Protein AF-A0A521UWK8-F1 (afdb_monomer_lite)

Radius of gyration: 14.25 Å; chains: 1; bounding box: 34×28×37 Å

Structure (mmCIF, N/CA/C/O backbone):
data_AF-A0A521UWK8-F1
#
_entry.id   AF-A0A521UWK8-F1
#
loop_
_atom_site.group_PDB
_atom_site.id
_atom_site.type_symbol
_atom_site.label_atom_id
_atom_site.label_alt_id
_atom_site.label_comp_id
_atom_site.label_asym_id
_atom_site.label_entity_id
_atom_site.label_seq_id
_atom_site.pdbx_PDB_ins_code
_atom_site.Cartn_x
_atom_site.Cartn_y
_atom_site.Cartn_z
_atom_site.occupancy
_atom_site.B_iso_or_equiv
_atom_site.auth_seq_id
_atom_site.auth_comp_id
_atom_site.auth_asym_id
_atom_site.auth_atom_id
_atom_site.pdbx_PDB_model_num
ATOM 1 N N . MET A 1 1 ? 22.841 -21.847 -5.402 1.00 31.03 1 MET A N 1
ATOM 2 C CA . MET A 1 1 ? 22.556 -20.507 -5.952 1.00 31.03 1 MET A CA 1
ATOM 3 C C . MET A 1 1 ? 21.135 -20.168 -5.551 1.00 31.03 1 MET A C 1
ATOM 5 O O . MET A 1 1 ? 20.216 -20.757 -6.102 1.00 31.03 1 MET A O 1
ATOM 9 N N . SER A 1 2 ? 20.952 -19.355 -4.513 1.00 37.00 2 SER A N 1
ATOM 10 C CA . SER A 1 2 ? 19.647 -18.763 -4.209 1.00 37.00 2 SER A CA 1
ATOM 11 C C . SER A 1 2 ? 19.353 -17.712 -5.279 1.00 37.00 2 SER A C 1
ATOM 13 O O . SER A 1 2 ? 20.239 -16.939 -5.635 1.00 37.00 2 SER A O 1
ATOM 15 N N . ALA A 1 3 ? 18.153 -17.742 -5.853 1.00 40.06 3 ALA A N 1
ATOM 1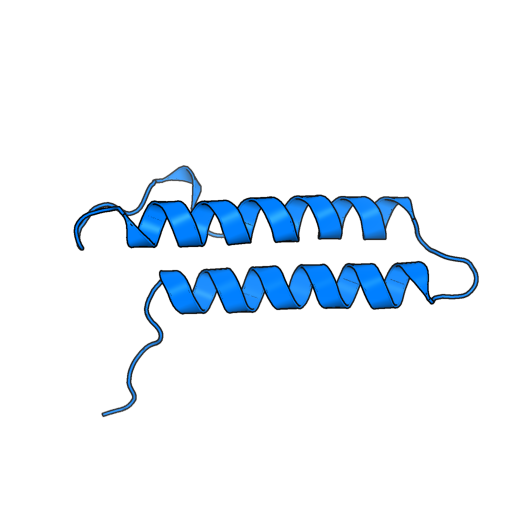6 C CA . ALA A 1 3 ? 17.695 -16.683 -6.738 1.00 40.06 3 ALA A CA 1
ATOM 17 C C . ALA A 1 3 ? 17.368 -15.467 -5.865 1.00 40.06 3 ALA A C 1
ATOM 19 O O . ALA A 1 3 ? 16.432 -15.527 -5.069 1.00 40.06 3 ALA A O 1
ATOM 20 N N . GLU A 1 4 ? 18.163 -14.404 -5.970 1.00 47.59 4 GLU A N 1
ATOM 21 C CA . GLU A 1 4 ? 17.809 -13.126 -5.355 1.00 47.59 4 GLU A CA 1
ATOM 22 C C . GLU A 1 4 ? 16.505 -12.628 -6.004 1.00 47.59 4 GLU A C 1
ATOM 24 O O . GLU A 1 4 ? 16.383 -12.685 -7.235 1.00 47.59 4 GLU A O 1
ATOM 29 N N . PRO A 1 5 ? 15.498 -12.198 -5.224 1.00 56.31 5 PRO A N 1
ATOM 30 C CA . PRO A 1 5 ? 14.241 -11.745 -5.797 1.00 56.31 5 PRO A CA 1
ATOM 31 C C . PRO A 1 5 ? 14.484 -10.530 -6.694 1.00 56.31 5 PRO A C 1
ATOM 33 O O . PRO A 1 5 ? 15.114 -9.563 -6.271 1.00 56.31 5 PRO A O 1
ATOM 36 N N . SER A 1 6 ? 13.942 -10.550 -7.917 1.00 71.06 6 SER A N 1
ATOM 37 C CA . SER A 1 6 ? 13.930 -9.364 -8.786 1.00 71.06 6 SER A CA 1
ATOM 38 C C . SER A 1 6 ? 13.323 -8.165 -8.048 1.00 71.06 6 SER A C 1
ATOM 40 O O . SER A 1 6 ? 12.389 -8.351 -7.257 1.00 71.06 6 SER A O 1
ATOM 42 N N . ASP A 1 7 ? 13.764 -6.947 -8.362 1.00 78.81 7 ASP A N 1
ATOM 43 C CA . ASP A 1 7 ? 13.221 -5.728 -7.750 1.00 78.81 7 ASP A CA 1
ATOM 44 C C . ASP A 1 7 ? 11.684 -5.672 -7.855 1.00 78.81 7 ASP A C 1
ATOM 46 O O . ASP A 1 7 ? 11.004 -5.356 -6.880 1.00 78.81 7 ASP A O 1
ATOM 50 N N . VAL A 1 8 ? 11.115 -6.113 -8.984 1.00 87.31 8 VAL A N 1
ATOM 51 C CA . VAL A 1 8 ? 9.661 -6.240 -9.214 1.00 87.31 8 VAL A CA 1
ATOM 52 C C . VAL A 1 8 ? 8.971 -7.080 -8.130 1.00 87.31 8 VAL A C 1
ATOM 54 O O . VAL A 1 8 ? 8.000 -6.626 -7.516 1.00 87.31 8 VAL A O 1
ATOM 57 N N . GLN A 1 9 ? 9.470 -8.294 -7.874 1.00 88.75 9 GLN A N 1
ATOM 58 C CA . GLN A 1 9 ? 8.905 -9.205 -6.869 1.00 88.75 9 GLN A CA 1
ATOM 59 C C . GLN A 1 9 ? 9.055 -8.646 -5.454 1.00 88.75 9 GLN A C 1
ATOM 61 O O . GLN A 1 9 ? 8.118 -8.723 -4.659 1.00 88.75 9 GLN A O 1
ATOM 66 N N . SER A 1 10 ? 10.198 -8.026 -5.160 1.00 89.12 10 SER A N 1
ATOM 67 C CA . SER A 1 10 ? 10.450 -7.372 -3.875 1.00 89.12 10 SER A CA 1
ATOM 68 C C . SER A 1 10 ? 9.452 -6.242 -3.602 1.00 89.12 10 SER A C 1
ATOM 70 O O . SER A 1 10 ? 8.924 -6.135 -2.493 1.00 89.12 10 SER A O 1
ATOM 72 N N . TRP A 1 11 ? 9.132 -5.418 -4.604 1.00 89.12 11 TRP A N 1
ATOM 73 C CA . TRP A 1 11 ? 8.138 -4.349 -4.465 1.00 89.12 11 TRP A CA 1
ATOM 74 C C . TRP A 1 11 ? 6.706 -4.867 -4.335 1.00 89.12 11 TRP A C 1
ATOM 76 O O . TRP A 1 11 ? 5.959 -4.344 -3.507 1.00 89.12 11 TRP A O 1
ATOM 86 N N . LEU A 1 12 ? 6.334 -5.925 -5.064 1.00 94.50 12 LEU A N 1
ATOM 87 C CA . LEU A 1 12 ? 5.015 -6.553 -4.903 1.00 94.50 12 LEU A CA 1
ATOM 88 C C . LEU A 1 12 ? 4.843 -7.184 -3.523 1.00 94.50 12 LEU A C 1
ATOM 90 O O . LEU A 1 12 ? 3.778 -7.046 -2.924 1.00 94.50 12 LEU A O 1
ATOM 94 N N . ALA A 1 13 ? 5.882 -7.825 -2.984 1.00 94.81 13 ALA A N 1
ATOM 95 C CA . ALA A 1 13 ? 5.840 -8.385 -1.636 1.00 94.81 13 ALA A CA 1
ATOM 96 C C . ALA A 1 13 ? 5.594 -7.293 -0.581 1.00 94.81 13 ALA A C 1
ATOM 98 O O . ALA A 1 13 ? 4.759 -7.460 0.309 1.00 94.81 13 ALA A O 1
ATOM 99 N N . LYS A 1 14 ? 6.258 -6.137 -0.716 1.00 93.25 14 LYS A N 1
ATOM 100 C CA . LYS A 1 14 ? 6.024 -4.978 0.157 1.00 93.25 14 LYS A CA 1
ATOM 101 C C . LYS A 1 14 ? 4.609 -4.411 -0.011 1.00 93.25 14 LYS A C 1
ATOM 103 O O . LYS A 1 14 ? 3.944 -4.179 0.992 1.00 93.25 14 LYS A O 1
ATOM 108 N N . ALA A 1 15 ? 4.128 -4.250 -1.247 1.00 96.31 15 ALA A N 1
ATOM 109 C CA . ALA A 1 15 ? 2.765 -3.788 -1.525 1.00 96.31 15 ALA A CA 1
ATOM 110 C C . ALA A 1 15 ? 1.705 -4.696 -0.879 1.00 96.31 15 ALA A C 1
ATOM 112 O O . ALA A 1 15 ? 0.748 -4.218 -0.272 1.00 96.31 15 ALA A O 1
ATOM 113 N N . HIS A 1 16 ? 1.905 -6.014 -0.961 1.00 98.19 16 HIS A N 1
ATOM 114 C CA . HIS A 1 16 ? 1.040 -6.992 -0.310 1.00 98.19 16 HIS A CA 1
ATOM 115 C C . HIS A 1 16 ? 1.086 -6.869 1.219 1.00 98.19 16 HIS A C 1
ATOM 117 O O . HIS A 1 16 ? 0.047 -6.942 1.872 1.00 98.19 16 HIS A O 1
ATOM 123 N N . SER A 1 17 ? 2.271 -6.649 1.799 1.00 98.19 17 SER A N 1
ATOM 124 C CA . SER A 1 17 ? 2.408 -6.419 3.240 1.00 98.19 17 SER A CA 1
ATOM 125 C C . SER A 1 17 ? 1.658 -5.169 3.699 1.00 98.19 17 SER A C 1
ATOM 127 O O . SER A 1 17 ? 1.008 -5.213 4.738 1.00 98.19 17 SER A O 1
ATOM 129 N N . ASP A 1 18 ? 1.710 -4.073 2.939 1.00 98.56 18 ASP A N 1
ATOM 130 C CA . ASP A 1 18 ? 0.941 -2.865 3.251 1.00 98.56 18 ASP A CA 1
ATOM 131 C C . ASP A 1 18 ? -0.569 -3.120 3.174 1.00 98.56 18 ASP A C 1
ATOM 133 O O . ASP A 1 18 ? -1.305 -2.749 4.086 1.00 98.56 18 ASP A O 1
ATOM 137 N N . LEU A 1 19 ? -1.041 -3.821 2.139 1.00 98.69 19 LEU A N 1
ATOM 138 C CA . LEU A 1 19 ? -2.458 -4.167 2.022 1.00 98.69 19 LEU A CA 1
ATOM 139 C C . LEU A 1 19 ? -2.934 -5.034 3.198 1.00 98.69 19 LEU A C 1
ATOM 141 O O . LEU A 1 19 ? -4.012 -4.792 3.741 1.00 98.69 19 LEU A O 1
ATOM 145 N N . LEU A 1 20 ? -2.126 -6.011 3.619 1.00 98.69 20 LEU A N 1
ATOM 146 C CA . LEU A 1 20 ? -2.419 -6.837 4.789 1.00 98.69 20 LEU A CA 1
ATOM 147 C C . LEU A 1 20 ? -2.488 -5.992 6.070 1.00 98.69 20 LEU A C 1
ATOM 149 O O . LEU A 1 20 ? -3.431 -6.139 6.846 1.00 98.69 20 LEU A O 1
ATOM 153 N N . SER A 1 21 ? -1.538 -5.074 6.275 1.00 98.56 21 SER A N 1
ATOM 154 C CA . SER A 1 21 ? -1.565 -4.139 7.407 1.00 98.56 21 SER A CA 1
ATOM 155 C C . SER A 1 21 ? -2.842 -3.300 7.416 1.00 98.56 21 SER A C 1
ATOM 157 O O . SER A 1 21 ? -3.497 -3.200 8.452 1.00 98.56 21 SER A O 1
ATOM 159 N N . ALA A 1 22 ? -3.249 -2.749 6.267 1.00 98.69 22 ALA A N 1
ATOM 160 C CA . ALA A 1 22 ? -4.493 -1.990 6.155 1.00 98.69 22 ALA A CA 1
ATOM 161 C C . ALA A 1 22 ? -5.721 -2.833 6.538 1.00 98.69 22 ALA A C 1
ATOM 163 O O . ALA A 1 22 ? -6.572 -2.367 7.294 1.00 98.69 22 ALA A O 1
ATOM 164 N N . GLN A 1 23 ? -5.795 -4.086 6.077 1.00 98.75 23 GLN A N 1
ATOM 165 C CA . GLN A 1 23 ? -6.889 -5.005 6.415 1.00 98.75 23 GLN A CA 1
ATOM 166 C C . GLN A 1 23 ? -6.962 -5.291 7.919 1.00 98.75 23 GLN A C 1
ATOM 168 O O . GLN A 1 23 ? -8.050 -5.248 8.493 1.00 98.75 23 GLN A O 1
ATOM 173 N N . ILE A 1 24 ? -5.818 -5.532 8.566 1.00 98.69 24 ILE A N 1
ATOM 174 C CA . ILE A 1 24 ? -5.746 -5.753 10.018 1.00 98.69 24 ILE A CA 1
ATOM 175 C C . ILE A 1 24 ? -6.220 -4.506 10.776 1.00 98.69 24 ILE A C 1
ATOM 177 O O . ILE A 1 24 ? -7.010 -4.621 11.709 1.00 98.69 24 ILE A O 1
ATOM 181 N N . LEU A 1 25 ? -5.785 -3.314 10.360 1.00 98.56 25 LEU A N 1
ATOM 182 C CA . LEU A 1 25 ? -6.141 -2.047 11.012 1.00 98.56 25 LEU A CA 1
ATOM 183 C C . LEU A 1 25 ? -7.625 -1.686 10.856 1.00 98.56 25 LEU A C 1
ATOM 185 O O . LEU A 1 25 ? -8.207 -1.105 11.772 1.00 98.56 25 LEU A O 1
ATOM 189 N N . ILE A 1 26 ? -8.235 -2.042 9.721 1.00 98.50 26 ILE A N 1
ATOM 190 C CA . ILE A 1 26 ? -9.680 -1.898 9.478 1.00 98.50 26 ILE A CA 1
ATOM 191 C C . ILE A 1 26 ? -10.480 -2.878 10.341 1.00 98.50 26 ILE A C 1
ATOM 193 O O . ILE A 1 26 ? -11.544 -2.520 10.836 1.00 98.50 26 ILE A O 1
ATOM 197 N N . ALA A 1 27 ? -9.981 -4.105 10.513 1.00 98.12 27 ALA A N 1
ATOM 198 C CA . ALA A 1 27 ? -10.640 -5.145 11.300 1.00 98.12 27 ALA A CA 1
ATOM 199 C C . ALA A 1 27 ? -10.445 -4.994 12.822 1.00 98.12 27 ALA A C 1
ATOM 201 O O . ALA A 1 27 ? -11.087 -5.713 13.587 1.00 98.12 27 ALA A O 1
ATOM 202 N N . ASN A 1 28 ? -9.556 -4.099 13.262 1.00 96.75 28 ASN A N 1
ATOM 203 C CA . ASN A 1 28 ? -9.317 -3.823 14.676 1.00 96.75 28 ASN A CA 1
ATOM 204 C C . ASN A 1 28 ? -10.526 -3.133 15.335 1.00 96.75 28 ASN A C 1
ATOM 206 O O . ASN A 1 28 ? -11.272 -2.417 14.670 1.00 96.75 28 ASN A O 1
ATOM 210 N N . ASP A 1 29 ? -10.677 -3.290 16.653 1.00 95.88 29 ASP A N 1
ATOM 211 C CA . ASP A 1 29 ? -11.682 -2.574 17.447 1.00 95.88 29 ASP A CA 1
ATOM 212 C C . ASP A 1 29 ? -11.010 -1.822 18.619 1.00 95.88 29 ASP A C 1
ATOM 214 O O . ASP A 1 29 ? -10.484 -2.466 19.533 1.00 95.88 29 ASP A O 1
ATOM 218 N N . PRO A 1 30 ? -10.961 -0.473 18.595 1.00 94.12 30 PRO A N 1
ATOM 219 C CA . PRO A 1 30 ? -11.481 0.401 17.542 1.00 94.12 30 PRO A CA 1
ATOM 220 C C . PRO A 1 30 ? -10.610 0.374 16.276 1.00 94.12 30 PRO A C 1
ATOM 222 O O . PRO A 1 30 ? -9.385 0.231 16.341 1.00 94.12 30 PRO A O 1
ATOM 225 N N . ALA A 1 31 ? -11.237 0.562 15.115 1.00 97.44 31 ALA A N 1
ATOM 226 C CA . ALA A 1 31 ? -10.526 0.614 13.840 1.00 97.44 31 ALA A CA 1
ATOM 227 C C . ALA A 1 31 ? -9.590 1.831 13.773 1.00 97.44 31 ALA A C 1
ATOM 229 O O . ALA A 1 31 ? -9.960 2.943 14.159 1.00 97.44 31 ALA A O 1
ATOM 230 N N . ILE A 1 32 ? -8.383 1.637 13.235 1.00 98.12 32 ILE A N 1
ATOM 231 C CA . ILE A 1 32 ? -7.356 2.687 13.128 1.00 98.12 32 ILE A CA 1
ATOM 232 C C . ILE A 1 32 ? -7.295 3.172 11.675 1.00 98.12 32 ILE A C 1
ATOM 234 O O . ILE A 1 32 ? -6.386 2.837 10.912 1.00 98.12 32 ILE A O 1
ATOM 238 N N . LEU A 1 33 ? -8.319 3.928 11.272 1.00 98.19 33 LEU A N 1
ATOM 239 C CA . LEU A 1 33 ? -8.574 4.247 9.862 1.00 98.19 33 LEU A CA 1
ATOM 240 C C . LEU A 1 33 ? -7.503 5.137 9.221 1.00 98.19 33 LEU A C 1
ATOM 242 O O . LEU A 1 33 ? -7.155 4.903 8.068 1.00 98.19 33 LEU A O 1
ATOM 246 N N . ASP A 1 34 ? -6.930 6.095 9.951 1.00 98.44 34 ASP A N 1
ATOM 247 C CA . ASP A 1 34 ? -5.877 6.965 9.405 1.00 98.44 34 ASP A CA 1
ATOM 248 C C . ASP A 1 34 ? -4.637 6.152 9.003 1.00 98.44 34 ASP A C 1
ATOM 250 O O . ASP A 1 34 ? -4.096 6.305 7.906 1.00 98.44 34 ASP A O 1
ATOM 254 N N . THR A 1 35 ? -4.224 5.215 9.862 1.00 97.94 35 THR A N 1
ATOM 255 C CA . THR A 1 35 ? -3.100 4.315 9.579 1.00 97.94 35 THR A CA 1
ATOM 256 C C . THR A 1 35 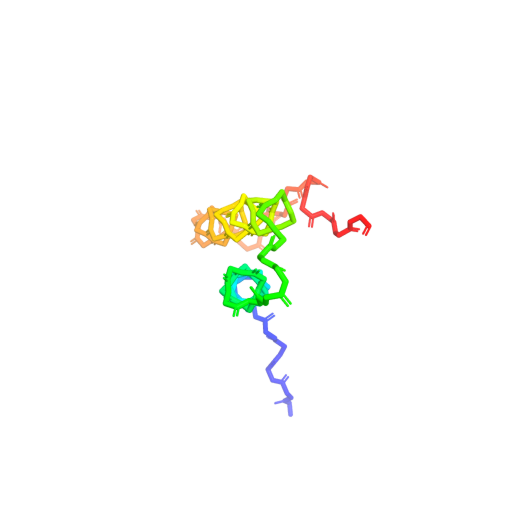? -3.460 3.292 8.500 1.00 97.94 35 THR A C 1
ATOM 258 O O . THR A 1 35 ? -2.621 2.971 7.660 1.00 97.94 35 THR A O 1
ATOM 261 N N . ALA A 1 36 ? -4.708 2.813 8.454 1.00 98.50 36 ALA A N 1
ATOM 262 C CA . ALA A 1 36 ? -5.164 1.942 7.373 1.00 98.50 36 ALA A CA 1
ATOM 263 C C . ALA A 1 36 ? -5.106 2.645 6.006 1.00 98.50 36 ALA A C 1
ATOM 265 O O . ALA A 1 36 ? -4.591 2.075 5.046 1.00 98.50 36 ALA A O 1
ATOM 266 N N . CYS A 1 37 ? -5.563 3.899 5.921 1.00 98.50 37 CYS A N 1
ATOM 267 C CA . CYS A 1 37 ? -5.484 4.723 4.713 1.00 98.50 37 CYS A CA 1
ATOM 268 C C . CYS A 1 37 ? -4.035 4.955 4.269 1.00 98.50 37 CYS A C 1
ATOM 270 O O . CYS A 1 37 ? -3.738 4.823 3.080 1.00 98.50 37 CYS A O 1
ATOM 272 N N . PHE A 1 38 ? -3.126 5.230 5.211 1.00 97.94 38 PHE A N 1
ATOM 273 C CA . PHE A 1 38 ? -1.692 5.326 4.928 1.00 97.94 38 PHE A CA 1
ATOM 274 C C . PHE A 1 38 ? -1.158 4.039 4.283 1.00 97.94 38 PHE A C 1
ATOM 276 O O . PHE A 1 38 ? -0.505 4.092 3.242 1.00 97.94 38 PHE A O 1
ATOM 283 N N . HIS A 1 39 ? -1.487 2.869 4.833 1.00 98.12 39 HIS A N 1
ATOM 284 C CA . HIS A 1 39 ? -1.061 1.602 4.242 1.00 98.12 39 HIS A CA 1
ATOM 285 C C . HIS A 1 39 ? -1.720 1.316 2.885 1.00 98.12 39 HIS A C 1
ATOM 287 O O . HIS A 1 39 ? -1.057 0.798 1.992 1.00 98.12 39 HIS A O 1
ATOM 293 N N . CYS A 1 40 ? -2.975 1.711 2.662 1.00 98.62 40 CYS A N 1
ATOM 294 C CA . CYS A 1 40 ? -3.590 1.627 1.335 1.00 98.62 40 CYS A CA 1
ATOM 295 C C . CYS A 1 40 ? -2.835 2.470 0.291 1.00 98.62 40 CYS A C 1
ATOM 297 O O . CYS A 1 40 ? -2.574 1.979 -0.809 1.00 98.62 40 CYS A O 1
ATOM 299 N N . GLN A 1 41 ? -2.446 3.707 0.631 1.00 98.38 41 GLN A N 1
ATOM 300 C CA . GLN A 1 41 ? -1.616 4.547 -0.242 1.00 98.38 41 GLN A CA 1
ATOM 301 C C . GLN A 1 41 ? -0.282 3.853 -0.541 1.00 98.38 41 GLN A C 1
ATOM 303 O O . GLN A 1 41 ? 0.094 3.712 -1.704 1.00 98.38 41 GLN A O 1
ATOM 308 N N . GLN A 1 42 ? 0.400 3.376 0.502 1.00 97.56 42 GLN A N 1
ATOM 309 C CA . GLN A 1 42 ? 1.688 2.700 0.386 1.00 97.56 42 GLN A CA 1
ATOM 310 C C . GLN A 1 42 ? 1.603 1.426 -0.468 1.00 97.56 42 GLN A C 1
ATOM 312 O O . GLN A 1 42 ? 2.498 1.176 -1.275 1.00 97.56 42 GLN A O 1
ATOM 317 N N . ALA A 1 43 ? 0.531 0.640 -0.339 1.00 98.12 43 ALA A N 1
ATOM 318 C CA . ALA A 1 43 ? 0.295 -0.544 -1.160 1.00 98.12 43 ALA A CA 1
ATOM 319 C C . ALA A 1 43 ? 0.146 -0.179 -2.645 1.00 98.12 43 ALA A C 1
ATOM 321 O O . ALA A 1 43 ? 0.791 -0.789 -3.501 1.00 98.12 43 ALA A O 1
ATOM 322 N N . ALA A 1 44 ? -0.667 0.839 -2.949 1.00 97.50 44 ALA A N 1
ATOM 323 C CA . ALA A 1 44 ? -0.883 1.308 -4.314 1.00 97.50 44 ALA A CA 1
ATOM 324 C C . ALA A 1 44 ? 0.405 1.864 -4.941 1.00 97.50 44 ALA A C 1
ATOM 326 O O . ALA A 1 44 ? 0.758 1.480 -6.055 1.00 97.50 44 ALA A O 1
ATOM 327 N N . GLU A 1 45 ? 1.137 2.709 -4.212 1.00 95.00 45 GLU A N 1
ATOM 328 C CA . GLU A 1 45 ? 2.408 3.284 -4.659 1.00 95.00 45 GLU A CA 1
ATOM 329 C C . GLU A 1 45 ? 3.420 2.188 -5.022 1.00 95.00 45 GLU A C 1
ATOM 331 O O . GLU A 1 45 ? 3.960 2.171 -6.128 1.00 95.00 45 GLU A O 1
ATOM 336 N N . LYS A 1 46 ? 3.612 1.203 -4.139 1.00 92.62 46 LYS A N 1
ATOM 337 C CA . LYS A 1 46 ? 4.557 0.101 -4.367 1.00 92.62 46 LYS A CA 1
ATOM 338 C C . LYS A 1 46 ? 4.138 -0.826 -5.509 1.00 92.62 46 LYS A C 1
ATOM 340 O O . LYS A 1 46 ? 5.000 -1.310 -6.245 1.00 92.62 46 LYS A O 1
ATOM 345 N N . ALA A 1 47 ? 2.838 -1.062 -5.687 1.00 94.81 47 ALA A N 1
ATOM 346 C CA . ALA A 1 47 ? 2.329 -1.838 -6.815 1.00 94.81 47 ALA A CA 1
ATOM 347 C C . ALA A 1 47 ? 2.578 -1.119 -8.152 1.00 94.81 47 ALA A C 1
ATOM 349 O O . ALA A 1 47 ? 3.060 -1.740 -9.101 1.00 94.81 47 ALA A O 1
ATOM 350 N N . ILE A 1 48 ? 2.322 0.192 -8.211 1.00 93.31 48 ILE A N 1
ATOM 351 C CA . ILE A 1 48 ? 2.607 1.024 -9.389 1.00 93.31 48 ILE A CA 1
ATOM 352 C C . ILE A 1 48 ? 4.110 1.041 -9.678 1.00 93.31 48 ILE A C 1
ATOM 354 O O . ILE A 1 48 ? 4.510 0.878 -10.827 1.00 93.31 48 ILE A O 1
ATOM 358 N N . TYR A 1 49 ? 4.955 1.170 -8.657 1.00 87.38 49 TYR A N 1
ATOM 359 C CA . TYR A 1 49 ? 6.403 1.103 -8.833 1.00 87.38 49 TYR A CA 1
ATOM 360 C C . TYR A 1 49 ? 6.881 -0.226 -9.397 1.00 87.38 49 TYR A C 1
ATOM 362 O O . TYR A 1 49 ? 7.695 -0.233 -10.317 1.00 87.38 49 TYR A O 1
ATOM 370 N N . SER A 1 50 ? 6.356 -1.343 -8.894 1.00 90.06 50 SER A N 1
ATOM 371 C CA . SER A 1 50 ? 6.677 -2.656 -9.447 1.00 90.06 50 SER A CA 1
ATOM 372 C C . SER A 1 50 ? 6.272 -2.766 -10.921 1.00 90.06 50 SER A C 1
ATOM 374 O O . SER A 1 50 ? 7.052 -3.244 -11.744 1.00 90.06 50 SER A O 1
ATOM 376 N N . PHE A 1 51 ? 5.092 -2.246 -11.276 1.00 90.06 51 PHE A N 1
ATOM 377 C CA . PHE A 1 51 ? 4.643 -2.177 -12.664 1.00 90.06 51 PHE A CA 1
ATOM 378 C C . PHE A 1 51 ? 5.581 -1.330 -13.535 1.00 90.06 51 PHE A C 1
ATOM 380 O O . PHE A 1 51 ? 5.951 -1.764 -14.620 1.00 90.06 51 PHE A O 1
ATOM 387 N N . VAL A 1 52 ? 6.017 -0.159 -13.059 1.00 87.88 52 VAL A N 1
ATOM 388 C CA . VAL A 1 52 ? 6.973 0.693 -13.784 1.00 87.88 52 VAL A CA 1
ATOM 389 C C . VAL A 1 52 ? 8.320 -0.010 -13.956 1.00 87.88 52 VAL A C 1
ATOM 391 O O . VAL A 1 52 ? 8.838 -0.030 -15.066 1.00 87.88 52 VAL A O 1
ATOM 394 N N . LEU A 1 53 ? 8.869 -0.629 -12.906 1.00 86.19 53 LEU A N 1
ATOM 395 C CA . LEU A 1 53 ? 10.129 -1.381 -12.983 1.00 86.19 53 LEU A CA 1
ATOM 396 C C . LEU A 1 53 ? 10.056 -2.524 -13.998 1.00 86.19 53 LEU A C 1
ATOM 398 O O . LEU A 1 53 ? 11.001 -2.721 -14.752 1.00 86.19 53 LEU A O 1
ATOM 402 N N . ALA A 1 54 ? 8.925 -3.228 -14.072 1.00 87.75 54 ALA A N 1
ATOM 403 C CA . ALA A 1 54 ? 8.712 -4.291 -15.053 1.00 87.75 54 ALA A CA 1
ATOM 404 C C . ALA A 1 54 ? 8.700 -3.793 -16.515 1.00 87.75 54 ALA A C 1
ATOM 406 O O . ALA A 1 54 ? 8.823 -4.602 -17.433 1.00 87.75 54 ALA A O 1
ATOM 407 N N . LEU A 1 55 ? 8.540 -2.484 -16.740 1.00 88.00 55 LEU A N 1
ATOM 408 C CA . LEU A 1 55 ? 8.582 -1.849 -18.060 1.00 88.00 55 LEU A CA 1
ATOM 409 C C . LEU A 1 55 ? 9.941 -1.208 -18.382 1.00 88.00 55 LEU A C 1
ATOM 411 O O . LEU A 1 55 ? 10.165 -0.810 -19.527 1.00 88.00 55 LEU A O 1
ATOM 415 N N . LEU A 1 56 ? 10.829 -1.067 -17.394 1.00 83.06 56 LEU A N 1
ATOM 416 C CA . LEU A 1 56 ? 12.147 -0.466 -17.573 1.00 83.06 56 LEU A CA 1
ATOM 417 C C . LEU A 1 56 ? 13.181 -1.520 -18.004 1.00 83.06 56 LEU A C 1
ATOM 419 O O . LEU A 1 56 ? 13.076 -2.684 -17.624 1.00 83.06 56 LEU 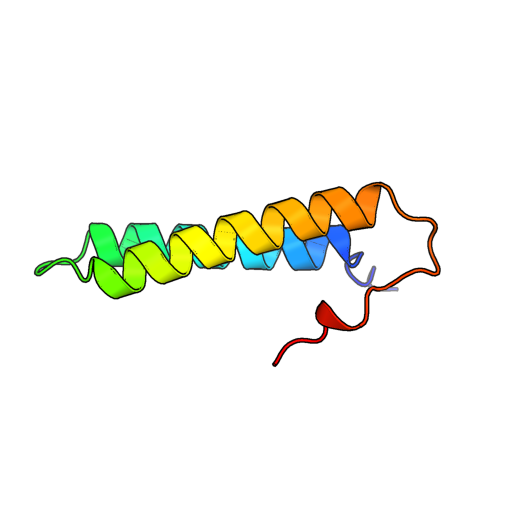A O 1
ATOM 423 N N . PRO A 1 57 ? 14.204 -1.131 -18.785 1.00 78.44 57 PRO A N 1
ATOM 424 C CA . PRO A 1 57 ? 15.347 -2.000 -19.044 1.00 78.44 57 PRO A CA 1
ATOM 425 C C . PRO A 1 57 ? 16.154 -2.227 -17.754 1.00 78.44 57 PRO A C 1
ATOM 427 O O . PRO A 1 57 ? 16.193 -1.341 -16.899 1.00 78.44 57 PRO A O 1
ATOM 430 N N . ASP A 1 58 ? 16.861 -3.362 -17.662 1.00 67.12 58 ASP A N 1
ATOM 431 C CA . ASP A 1 58 ? 17.523 -3.916 -16.456 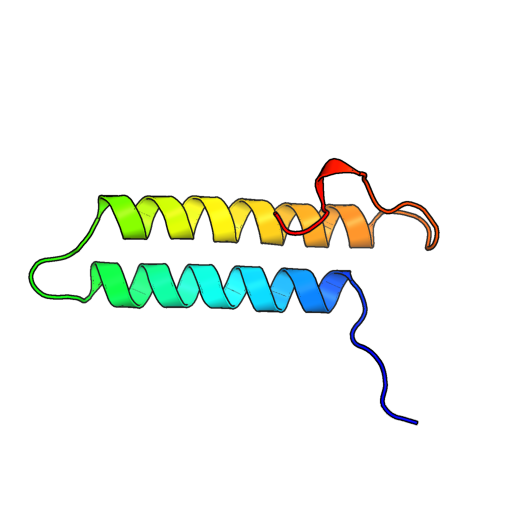1.00 67.12 58 ASP A CA 1
ATOM 432 C C . ASP A 1 58 ? 18.466 -2.969 -15.666 1.00 67.12 58 ASP A C 1
ATOM 434 O O . ASP A 1 58 ? 18.911 -3.312 -14.575 1.00 67.12 58 ASP A O 1
ATOM 438 N N . ASN A 1 59 ? 18.765 -1.767 -16.175 1.00 58.69 59 ASN A N 1
ATOM 439 C CA . ASN A 1 59 ? 19.734 -0.815 -15.617 1.00 58.69 59 ASN A CA 1
ATOM 440 C C . ASN A 1 59 ? 19.144 0.544 -15.184 1.00 58.69 59 ASN A C 1
ATOM 442 O O . ASN A 1 59 ? 19.902 1.493 -14.969 1.00 58.69 59 ASN A O 1
ATOM 446 N N . VAL A 1 60 ? 17.821 0.683 -15.057 1.00 65.00 60 VAL A N 1
ATOM 447 C CA . VAL A 1 60 ? 17.197 1.942 -14.607 1.00 65.00 60 VAL A CA 1
ATOM 448 C C . VAL A 1 60 ? 16.423 1.715 -13.311 1.00 65.00 60 VAL A C 1
ATOM 450 O O . VAL A 1 60 ? 15.257 1.337 -13.331 1.00 65.00 60 VAL A O 1
ATOM 453 N N . ILE A 1 61 ? 17.069 2.001 -12.178 1.00 62.22 61 ILE A N 1
ATOM 454 C CA . ILE A 1 61 ? 16.410 2.098 -10.869 1.00 62.22 61 ILE A CA 1
ATOM 455 C C . ILE A 1 61 ? 16.218 3.590 -10.552 1.00 62.22 61 ILE A C 1
ATOM 457 O O . ILE A 1 61 ? 17.208 4.303 -10.371 1.00 62.22 61 ILE A O 1
ATOM 461 N N . PRO A 1 62 ? 14.975 4.102 -10.505 1.00 56.47 62 PRO A N 1
ATOM 462 C CA . PRO A 1 62 ? 14.726 5.497 -10.156 1.00 56.47 62 PRO A CA 1
ATOM 463 C C . PRO A 1 62 ? 15.257 5.851 -8.748 1.00 56.47 62 PRO A C 1
ATOM 465 O O . PRO A 1 62 ? 15.023 5.098 -7.805 1.00 56.47 62 PRO A O 1
ATOM 468 N N . PRO A 1 63 ? 15.914 7.012 -8.549 1.00 55.34 63 PRO A N 1
ATOM 469 C CA . PRO A 1 63 ? 16.488 7.408 -7.254 1.00 55.34 63 PRO A CA 1
ATOM 470 C C . PRO A 1 63 ? 15.458 7.533 -6.121 1.00 55.34 63 PRO A C 1
ATOM 472 O O . PR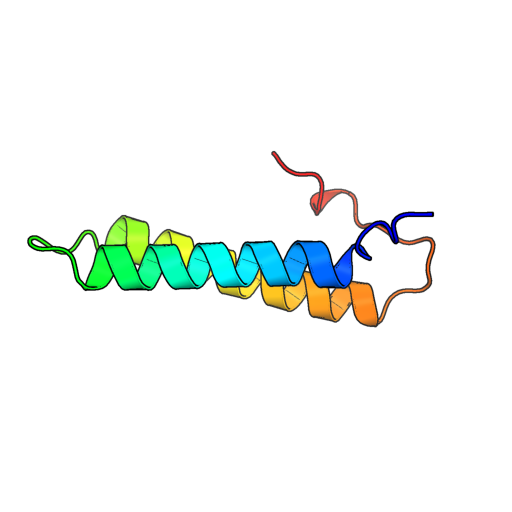O A 1 63 ? 15.784 7.332 -4.957 1.00 55.34 63 PRO A O 1
ATOM 475 N N . SER A 1 64 ? 14.202 7.832 -6.462 1.00 58.59 64 SER A N 1
ATOM 476 C CA . SER A 1 64 ? 13.081 7.940 -5.522 1.00 58.59 64 SER A CA 1
ATOM 477 C C . SER A 1 64 ? 12.575 6.591 -4.989 1.00 58.59 64 SER A C 1
ATOM 479 O O . SER A 1 64 ? 11.642 6.574 -4.196 1.00 58.59 64 SER A O 1
ATOM 481 N N . LEU A 1 65 ? 13.167 5.469 -5.418 1.00 54.44 65 LEU A N 1
ATOM 482 C CA . LEU A 1 65 ? 12.832 4.108 -4.977 1.00 54.44 65 LEU A CA 1
ATOM 483 C C . LEU A 1 65 ? 13.786 3.550 -3.919 1.00 54.44 65 LEU A C 1
ATOM 485 O O . LEU A 1 65 ? 13.684 2.381 -3.553 1.00 54.44 65 LEU A O 1
ATOM 489 N N . GLN A 1 66 ? 14.727 4.333 -3.402 1.00 52.47 66 GLN A N 1
ATOM 490 C CA . GLN A 1 66 ? 15.501 3.863 -2.258 1.00 52.47 66 GLN A CA 1
ATOM 491 C C . GLN A 1 66 ? 14.596 3.819 -1.019 1.00 52.47 66 GLN A C 1
ATOM 493 O O . GLN A 1 66 ? 13.843 4.768 -0.792 1.00 52.47 66 GLN A O 1
ATOM 498 N N . PRO A 1 67 ? 14.608 2.724 -0.233 1.00 48.69 67 PRO A N 1
ATOM 499 C CA . PRO A 1 67 ? 13.874 2.705 1.021 1.00 48.69 67 PRO A CA 1
ATOM 500 C C . PRO A 1 67 ? 14.415 3.830 1.911 1.00 48.69 67 PRO A C 1
ATOM 502 O O . PRO A 1 67 ? 15.626 3.925 2.109 1.00 48.69 67 PRO A O 1
ATOM 505 N N . SER A 1 68 ? 13.510 4.687 2.382 1.00 52.66 68 SER A N 1
ATOM 506 C CA . SER A 1 68 ? 13.760 5.671 3.441 1.00 52.66 68 SER A CA 1
ATOM 507 C C . SER A 1 68 ? 14.182 4.999 4.7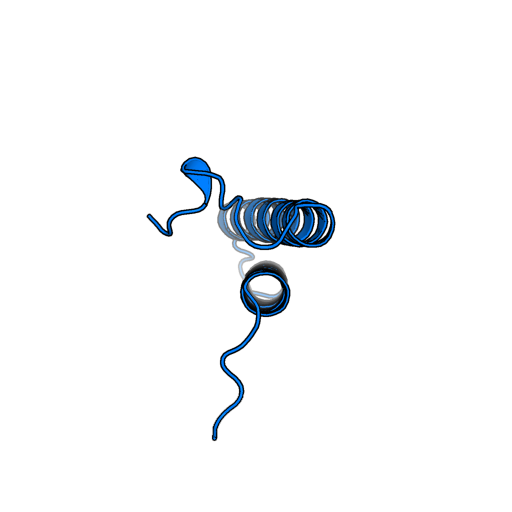38 1.00 52.66 68 SER A C 1
ATOM 509 O O . SER A 1 68 ? 13.525 3.982 5.071 1.00 52.66 68 SER A O 1
#

Sequence (68 aa):
MSAEPSDVQSWLAKAHSDLLSAQILIANDPAILDTACFHCQQAAEKAIYSFVLALLPDNVIPPSLQPS

Secondary structure (DSSP, 8-state):
---PPPHHHHHHHHHHHHHHHHHHHHHSSS--HHHHHHHHHHHHHHHHHHHHHHHS-TT---GGGS--

Foldseek 3Di:
DDDDDDLLVVLQVQLVVLQVVLVVQCVDVVRPNVSSVVSPVSSVVSNVQSVVCVVDPPPDDPPVPDDD

pLDDT: mean 84.17, std 18.84, range [31.03, 98.75]